Protein AF-A0A2P2L189-F1 (afdb_monomer_lite)

Radius of gyration: 39.75 Å; chains: 1; bounding box: 89×50×100 Å

Sequence (149 aa):
MVALALGIPASAATTTTSTALRTSPISPTNHRLRISCVGWDPEGMFGPPQTGHIARLEFRRRLERDAEAREAFEQKVREEKERCRALRQSRIIPDTPAELIEYFLDTEAQEIEFEISRLRPRLNDELFAQLRFELGQLRFSVSKTEVHS

Structure (mmCIF, N/CA/C/O backbone):
data_AF-A0A2P2L189-F1
#
_entry.id   AF-A0A2P2L189-F1
#
loop_
_atom_site.group_PDB
_atom_site.id
_atom_site.type_symbol
_atom_site.label_atom_id
_atom_site.label_alt_id
_atom_site.label_comp_id
_atom_site.label_asym_id
_atom_site.label_entity_id
_atom_site.label_seq_id
_atom_site.pdbx_PDB_ins_code
_atom_site.Cartn_x
_atom_site.Cartn_y
_atom_site.Cartn_z
_atom_site.occupancy
_atom_site.B_iso_or_equiv
_atom_site.auth_seq_id
_atom_site.auth_comp_id
_atom_site.auth_asym_id
_atom_site.auth_atom_id
_atom_site.pdbx_PDB_model_num
ATOM 1 N N . MET A 1 1 ? 29.548 -39.862 10.145 1.00 41.47 1 MET A N 1
ATOM 2 C CA . MET A 1 1 ? 30.387 -38.733 10.597 1.00 41.47 1 MET A CA 1
ATOM 3 C C . MET A 1 1 ? 31.764 -38.928 9.987 1.00 41.47 1 MET A C 1
ATOM 5 O O . MET A 1 1 ? 32.450 -39.855 10.390 1.00 41.47 1 MET A O 1
ATOM 9 N N . VAL A 1 2 ? 32.114 -38.169 8.949 1.00 42.38 2 VAL A N 1
ATOM 10 C CA . VAL A 1 2 ? 33.408 -38.314 8.261 1.00 42.38 2 VAL A CA 1
ATOM 11 C C . VAL A 1 2 ? 34.264 -37.108 8.627 1.00 42.38 2 VAL A C 1
ATOM 13 O O . VAL A 1 2 ? 33.925 -35.979 8.286 1.00 42.38 2 VAL A O 1
ATOM 16 N N . ALA A 1 3 ? 35.323 -37.370 9.389 1.00 39.00 3 ALA A N 1
ATOM 17 C CA . ALA A 1 3 ? 36.328 -36.400 9.793 1.00 39.00 3 ALA A CA 1
ATOM 18 C C . ALA A 1 3 ? 37.321 -36.178 8.642 1.00 39.00 3 ALA A C 1
ATOM 20 O O . ALA A 1 3 ? 37.895 -37.134 8.121 1.00 39.00 3 ALA A O 1
ATOM 21 N N . LEU A 1 4 ? 37.513 -34.919 8.248 1.00 42.97 4 LEU A N 1
ATOM 22 C CA . LEU A 1 4 ? 38.494 -34.507 7.249 1.00 42.97 4 LEU A CA 1
ATOM 23 C C . LEU A 1 4 ? 39.803 -34.160 7.974 1.00 42.97 4 LEU A C 1
ATOM 25 O O . LEU A 1 4 ? 39.908 -33.110 8.605 1.00 42.97 4 LEU A O 1
ATOM 29 N N . ALA A 1 5 ? 40.783 -35.062 7.926 1.00 49.62 5 ALA A N 1
ATOM 30 C CA . ALA A 1 5 ? 42.118 -34.820 8.464 1.00 49.62 5 ALA A CA 1
ATOM 31 C C . ALA A 1 5 ? 42.987 -34.103 7.416 1.00 49.62 5 ALA A C 1
ATOM 33 O O . ALA A 1 5 ? 43.213 -34.621 6.323 1.00 49.62 5 ALA A O 1
ATOM 34 N N . LEU A 1 6 ? 43.470 -32.907 7.767 1.00 49.75 6 LEU A N 1
ATOM 35 C CA . LEU A 1 6 ? 44.521 -32.188 7.050 1.00 49.75 6 LEU A CA 1
ATOM 36 C C . LEU A 1 6 ? 45.846 -32.955 7.160 1.00 49.75 6 LEU A C 1
ATOM 38 O O . LEU A 1 6 ? 46.337 -33.189 8.262 1.00 49.75 6 LEU A O 1
ATOM 42 N N . GLY A 1 7 ? 46.444 -33.290 6.018 1.00 41.59 7 GLY A N 1
ATOM 43 C CA . GLY A 1 7 ? 47.791 -33.846 5.928 1.00 41.59 7 GLY A CA 1
ATOM 44 C C . GLY A 1 7 ? 48.608 -33.085 4.890 1.00 41.59 7 GLY A C 1
ATOM 45 O O . GLY A 1 7 ? 48.369 -33.213 3.694 1.00 41.59 7 GLY A O 1
ATOM 46 N N . ILE A 1 8 ? 49.559 -32.283 5.364 1.00 51.25 8 ILE A N 1
ATOM 47 C CA . ILE A 1 8 ? 50.637 -31.675 4.574 1.00 51.25 8 ILE A CA 1
ATOM 48 C C . ILE A 1 8 ? 51.694 -32.759 4.313 1.00 51.25 8 ILE A C 1
ATO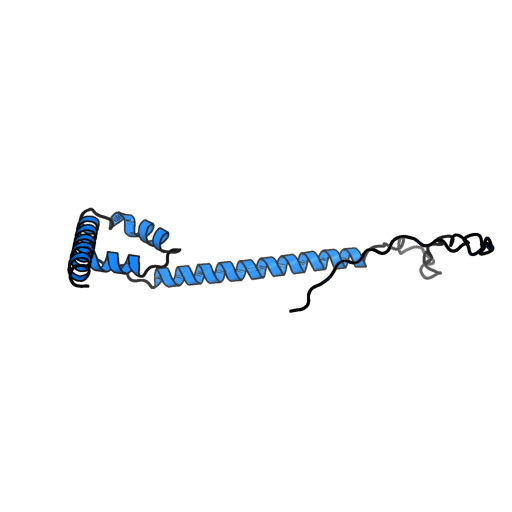M 50 O O . ILE A 1 8 ? 52.121 -33.391 5.281 1.00 51.25 8 ILE A O 1
ATOM 54 N N . PRO A 1 9 ? 52.209 -32.923 3.082 1.00 46.81 9 PRO A N 1
ATOM 55 C CA . PRO A 1 9 ? 53.520 -33.524 2.893 1.00 46.81 9 PRO A CA 1
ATOM 56 C C . PRO A 1 9 ? 54.543 -32.516 2.358 1.00 46.81 9 PRO A C 1
ATOM 58 O O . PRO A 1 9 ? 54.339 -31.832 1.355 1.00 46.81 9 PRO A O 1
ATOM 61 N N . ALA A 1 10 ? 55.656 -32.460 3.086 1.00 41.97 10 ALA A N 1
ATOM 62 C CA . ALA A 1 10 ? 56.881 -31.746 2.778 1.00 41.97 10 ALA A CA 1
ATOM 63 C C . ALA A 1 10 ? 57.644 -32.369 1.592 1.00 41.97 10 ALA A C 1
ATOM 65 O O . ALA A 1 10 ? 57.525 -33.558 1.298 1.00 41.97 10 ALA A O 1
ATOM 66 N N . SER A 1 11 ? 58.443 -31.524 0.940 1.00 42.53 11 SER A N 1
ATOM 67 C CA . SER A 1 11 ? 59.242 -31.771 -0.262 1.00 42.53 11 SER A CA 1
ATOM 68 C C . SER A 1 11 ? 60.162 -32.995 -0.217 1.00 42.53 11 SER A C 1
ATOM 70 O O . SER A 1 11 ? 60.950 -33.156 0.712 1.00 42.53 11 SER A O 1
ATOM 72 N N . ALA A 1 12 ? 60.200 -33.736 -1.327 1.00 44.09 12 ALA A N 1
ATOM 73 C CA . ALA A 1 12 ? 61.359 -34.519 -1.744 1.00 44.09 12 ALA A CA 1
ATOM 74 C C . ALA A 1 12 ? 61.749 -34.095 -3.168 1.00 44.09 12 ALA A C 1
ATOM 76 O O . ALA A 1 12 ? 60.968 -34.213 -4.111 1.00 44.09 12 ALA A O 1
ATOM 77 N N . ALA A 1 13 ? 62.953 -33.540 -3.303 1.00 45.84 13 ALA A N 1
ATOM 78 C CA . ALA A 1 13 ? 63.540 -33.145 -4.572 1.00 45.84 13 ALA A CA 1
ATOM 79 C C . ALA A 1 13 ? 63.928 -34.389 -5.383 1.00 45.84 13 ALA A C 1
ATOM 81 O O . ALA A 1 13 ? 64.630 -35.268 -4.889 1.00 45.84 13 ALA A O 1
ATOM 82 N N . THR A 1 14 ? 63.506 -34.459 -6.644 1.00 46.81 14 THR A N 1
ATOM 83 C CA . THR A 1 14 ? 64.073 -35.388 -7.628 1.00 46.81 14 THR A CA 1
ATOM 84 C C . THR A 1 14 ? 64.419 -34.598 -8.878 1.00 46.81 14 THR A C 1
ATOM 86 O O . THR A 1 14 ? 63.554 -34.155 -9.629 1.00 46.81 14 THR A O 1
ATOM 89 N N . THR A 1 15 ? 65.717 -34.390 -9.063 1.00 51.50 15 THR A N 1
ATOM 90 C CA . THR A 1 15 ? 66.320 -33.784 -10.244 1.00 51.50 15 THR A CA 1
ATOM 91 C C . THR A 1 15 ? 66.060 -34.680 -11.451 1.00 51.50 15 THR A C 1
ATOM 93 O O . THR A 1 15 ? 66.594 -35.782 -11.535 1.00 51.50 15 THR A O 1
ATOM 96 N N . THR A 1 16 ? 65.260 -34.207 -12.402 1.00 49.66 16 THR A N 1
ATOM 97 C CA . THR A 1 16 ? 65.191 -34.772 -13.754 1.00 49.66 16 THR A CA 1
ATOM 98 C C . THR A 1 16 ? 65.547 -33.673 -14.742 1.00 49.66 16 THR A C 1
ATOM 100 O O . THR A 1 16 ? 64.862 -32.663 -14.873 1.00 49.66 16 THR A O 1
ATOM 103 N N . THR A 1 17 ? 66.684 -33.844 -15.407 1.00 54.00 17 THR A N 1
ATOM 104 C CA . THR A 1 17 ? 67.151 -32.978 -16.488 1.00 54.00 17 THR A CA 1
ATOM 105 C C . THR A 1 17 ? 66.286 -33.208 -17.723 1.00 54.00 17 THR A C 1
ATOM 107 O O . THR A 1 17 ? 66.539 -34.129 -18.495 1.00 54.00 17 THR A O 1
ATOM 110 N N . SER A 1 18 ? 65.258 -32.381 -17.912 1.00 51.06 18 SER A N 1
ATOM 111 C CA . SER A 1 18 ? 64.515 -32.292 -19.170 1.00 51.06 18 SER A CA 1
ATOM 112 C C . SER A 1 18 ? 65.142 -31.219 -20.060 1.00 51.06 18 SER A C 1
ATOM 114 O O . SER A 1 18 ? 65.096 -30.026 -19.758 1.00 51.06 18 SER A O 1
ATOM 116 N N . THR A 1 19 ? 65.745 -31.655 -21.159 1.00 51.81 19 THR A N 1
ATOM 117 C CA . THR A 1 19 ? 66.263 -30.820 -22.242 1.00 51.81 19 THR A CA 1
ATOM 118 C C . THR A 1 19 ? 65.140 -29.968 -22.844 1.00 51.81 19 THR A C 1
ATOM 120 O O . THR A 1 19 ? 64.192 -30.475 -23.439 1.00 51.81 19 THR A O 1
ATOM 123 N N . ALA A 1 20 ? 65.231 -28.648 -22.677 1.00 50.94 20 ALA A N 1
ATOM 124 C CA . ALA A 1 20 ? 64.273 -27.700 -23.232 1.00 50.94 20 ALA A CA 1
ATOM 125 C C . ALA A 1 20 ? 64.498 -27.531 -24.745 1.00 50.94 20 ALA A C 1
ATOM 127 O O . ALA A 1 20 ? 65.431 -26.850 -25.173 1.00 50.94 20 ALA A O 1
ATOM 128 N N . LEU A 1 21 ? 63.621 -28.113 -25.565 1.00 57.50 21 LEU A N 1
ATOM 129 C CA . LEU A 1 21 ? 63.485 -27.709 -26.962 1.00 57.50 21 LEU A CA 1
ATOM 130 C C . LEU A 1 21 ? 62.783 -26.348 -26.994 1.00 57.50 21 LEU A C 1
ATOM 132 O O . LEU A 1 21 ? 61.599 -26.228 -26.683 1.00 57.50 21 LEU A O 1
ATOM 136 N N . ARG A 1 22 ? 63.534 -25.300 -27.344 1.00 52.94 22 ARG A N 1
ATOM 137 C CA . ARG A 1 22 ? 62.997 -23.959 -27.597 1.00 52.94 22 ARG A CA 1
ATOM 138 C C . ARG A 1 22 ? 62.172 -23.994 -28.884 1.00 52.94 22 ARG A C 1
ATOM 140 O O . ARG A 1 22 ? 62.709 -23.781 -29.965 1.00 52.94 22 ARG A O 1
ATOM 147 N N . THR A 1 23 ? 60.871 -24.224 -28.776 1.00 57.75 23 THR A N 1
ATOM 148 C CA . THR A 1 23 ? 59.937 -23.798 -29.820 1.00 57.75 23 THR A CA 1
ATOM 149 C C . THR A 1 23 ? 59.618 -22.333 -29.561 1.00 57.75 23 THR A C 1
ATOM 151 O O . THR A 1 23 ? 59.014 -21.994 -28.542 1.00 57.75 23 THR A O 1
ATOM 154 N N . SER A 1 24 ? 60.071 -21.444 -30.443 1.00 60.53 24 SER A N 1
ATOM 155 C CA . SER A 1 24 ? 59.609 -20.058 -30.448 1.00 60.53 24 SER A CA 1
ATOM 156 C C . SER A 1 24 ? 58.078 -20.051 -30.555 1.00 60.53 24 SER A C 1
ATOM 158 O O . SER A 1 24 ? 57.534 -20.752 -31.412 1.00 60.53 24 SER A O 1
ATOM 160 N N . PRO A 1 25 ? 57.351 -19.294 -29.713 1.00 53.91 25 PRO A N 1
ATOM 161 C CA . PRO A 1 25 ? 55.929 -19.114 -29.925 1.00 53.91 25 PRO A CA 1
ATOM 162 C C . PRO A 1 25 ? 55.782 -18.332 -31.227 1.00 53.91 25 PRO A C 1
ATOM 164 O O . PRO A 1 25 ? 56.148 -17.158 -31.310 1.00 53.91 25 PRO A O 1
ATOM 167 N N . ILE A 1 26 ? 55.282 -18.997 -32.266 1.00 58.28 26 ILE A N 1
ATOM 168 C CA . ILE A 1 26 ? 54.728 -18.306 -33.423 1.00 58.28 26 ILE A CA 1
ATOM 169 C C . ILE A 1 26 ? 53.555 -17.518 -32.854 1.00 58.28 26 ILE A C 1
ATOM 171 O O . ILE A 1 26 ? 52.508 -18.084 -32.549 1.00 58.28 26 ILE A O 1
ATOM 175 N N . SER A 1 27 ? 53.775 -16.226 -32.614 1.00 58.88 27 SER A N 1
ATOM 176 C CA . SER A 1 27 ? 52.697 -15.300 -32.303 1.00 58.88 27 SER A CA 1
ATOM 177 C C . SER A 1 27 ? 51.697 -15.431 -33.446 1.00 58.88 27 SER A C 1
ATOM 179 O O . SER A 1 27 ? 52.087 -15.157 -34.587 1.00 58.88 27 SER A O 1
ATOM 181 N N . PRO A 1 28 ? 50.457 -15.903 -33.209 1.00 56.75 28 PRO A N 1
ATOM 182 C CA . PRO A 1 28 ? 49.454 -15.848 -34.246 1.00 56.75 28 PRO A CA 1
ATOM 183 C C . PRO A 1 28 ? 49.270 -14.363 -34.520 1.00 56.75 28 PRO A C 1
ATOM 185 O O . PRO A 1 28 ? 48.735 -13.621 -33.690 1.00 56.75 28 PRO A O 1
ATOM 188 N N . THR A 1 29 ? 49.786 -13.907 -35.660 1.00 59.59 29 THR A N 1
ATOM 189 C CA . THR A 1 29 ? 49.454 -12.595 -36.178 1.00 59.59 29 THR A CA 1
ATOM 190 C C . THR A 1 29 ? 47.940 -12.566 -36.202 1.00 59.59 29 THR A C 1
ATOM 192 O O . THR A 1 29 ? 47.286 -13.366 -36.870 1.00 59.59 29 THR A O 1
ATOM 195 N N . ASN A 1 30 ? 47.380 -11.712 -35.350 1.00 58.88 30 ASN A N 1
ATOM 196 C CA . ASN A 1 30 ? 45.952 -11.546 -35.172 1.00 58.88 30 ASN A CA 1
ATOM 197 C C . ASN A 1 30 ? 45.441 -10.817 -36.419 1.00 58.88 30 ASN A C 1
ATOM 199 O O . ASN A 1 30 ? 45.106 -9.633 -36.393 1.00 58.88 30 ASN A O 1
ATOM 203 N N . HIS A 1 31 ? 45.485 -11.509 -37.557 1.00 59.41 31 HIS A N 1
ATOM 204 C CA . HIS A 1 31 ? 44.808 -11.118 -38.768 1.00 59.41 31 HIS A CA 1
ATOM 205 C C . HIS A 1 31 ? 43.333 -11.239 -38.433 1.00 59.41 31 HIS A C 1
ATOM 207 O O . HIS A 1 31 ? 42.722 -12.297 -38.567 1.00 59.41 31 HIS A O 1
ATOM 213 N N . ARG A 1 32 ? 42.767 -10.135 -37.937 1.00 59.16 32 ARG A N 1
ATOM 214 C CA . ARG A 1 32 ? 41.328 -9.926 -37.946 1.00 59.16 32 ARG A CA 1
ATOM 215 C C . ARG A 1 32 ? 40.902 -10.167 -39.387 1.00 59.16 32 ARG A C 1
ATOM 217 O O . ARG A 1 32 ? 41.180 -9.328 -40.242 1.00 59.16 32 ARG A O 1
ATOM 224 N N . LEU A 1 33 ? 40.300 -11.324 -39.655 1.00 58.47 33 LEU A N 1
ATOM 225 C CA . LEU A 1 33 ? 39.656 -11.630 -40.924 1.00 58.47 33 LEU A CA 1
ATOM 226 C C . LEU A 1 33 ? 38.521 -10.620 -41.077 1.00 58.47 33 LEU A C 1
ATOM 228 O O . LEU A 1 33 ? 37.401 -10.814 -40.609 1.00 58.47 33 LEU A O 1
ATOM 232 N N . ARG A 1 34 ? 38.857 -9.459 -41.631 1.00 59.84 34 ARG A N 1
ATOM 233 C CA . ARG A 1 34 ? 37.905 -8.413 -41.944 1.00 59.84 34 ARG A CA 1
ATOM 234 C C . ARG A 1 34 ? 37.278 -8.883 -43.241 1.00 59.84 34 ARG A C 1
ATOM 236 O O . ARG A 1 34 ? 37.929 -8.826 -44.276 1.00 59.84 34 ARG A O 1
ATOM 243 N N . ILE A 1 35 ? 36.074 -9.440 -43.145 1.00 67.06 35 ILE A N 1
ATOM 244 C CA . ILE A 1 35 ? 35.270 -9.809 -44.309 1.00 67.06 35 ILE A CA 1
ATOM 245 C C . ILE A 1 35 ? 35.176 -8.545 -45.170 1.00 67.06 35 ILE A C 1
ATOM 247 O O . ILE A 1 35 ? 34.492 -7.590 -44.802 1.00 67.06 35 ILE A O 1
ATOM 251 N N . SER A 1 36 ? 35.954 -8.486 -46.249 1.00 61.22 36 SER A N 1
ATOM 252 C CA . SER A 1 36 ? 35.828 -7.452 -47.262 1.00 61.22 36 SER A CA 1
ATOM 253 C C . SER A 1 36 ? 34.632 -7.839 -48.116 1.00 61.22 36 SER A C 1
ATOM 255 O O . SER A 1 36 ? 34.511 -8.983 -48.548 1.00 61.22 36 SER A O 1
ATOM 257 N N . CYS A 1 37 ? 33.704 -6.909 -48.313 1.00 61.16 37 CYS A N 1
ATOM 258 C CA . CYS A 1 37 ? 32.598 -7.097 -49.237 1.00 61.16 37 CYS A CA 1
ATOM 259 C C . CYS A 1 37 ? 33.189 -7.285 -50.639 1.00 61.16 37 CYS A C 1
ATOM 261 O O . CYS A 1 37 ? 33.588 -6.321 -51.288 1.00 61.16 37 CYS A O 1
ATOM 263 N N . VAL A 1 38 ? 33.316 -8.535 -51.081 1.00 61.94 38 VAL A N 1
ATOM 264 C CA . VAL A 1 38 ? 33.789 -8.858 -52.424 1.00 61.94 38 VAL A CA 1
ATOM 265 C C . VAL A 1 38 ? 32.632 -8.584 -53.394 1.00 61.94 38 VAL A C 1
ATOM 267 O O . VAL A 1 38 ? 31.755 -9.420 -53.575 1.00 61.94 38 VAL A O 1
ATOM 270 N N . GLY A 1 39 ? 32.608 -7.378 -53.970 1.00 61.53 39 GLY A N 1
ATOM 271 C CA . GLY A 1 39 ? 32.041 -7.120 -55.301 1.00 61.53 39 GLY A CA 1
ATOM 272 C C . GLY A 1 39 ? 30.518 -7.045 -55.484 1.00 61.53 39 GLY A C 1
ATOM 273 O O . GLY A 1 39 ? 30.071 -7.306 -56.593 1.00 61.53 39 GLY A O 1
ATOM 274 N N . TRP A 1 40 ? 29.716 -6.695 -54.472 1.00 68.69 40 TRP A N 1
ATOM 275 C CA . TRP A 1 40 ? 28.245 -6.590 -54.630 1.00 68.69 40 TRP A CA 1
ATOM 276 C C . TRP A 1 40 ? 27.685 -5.166 -54.800 1.00 68.69 40 TRP A C 1
ATOM 278 O O . TRP A 1 40 ? 26.484 -5.013 -55.003 1.00 68.69 40 TRP A O 1
ATOM 288 N N . ASP A 1 41 ? 28.532 -4.136 -54.755 1.00 74.62 41 ASP A N 1
ATOM 289 C CA . ASP A 1 41 ? 28.134 -2.742 -54.986 1.00 74.62 41 ASP A CA 1
ATOM 290 C C . ASP A 1 41 ? 29.188 -2.019 -55.846 1.00 74.62 41 ASP A C 1
ATOM 292 O O . ASP A 1 41 ? 30.139 -1.449 -55.305 1.00 74.62 41 ASP A O 1
ATOM 296 N N . PRO A 1 42 ? 29.089 -2.111 -57.186 1.00 71.69 42 PRO A N 1
ATOM 297 C CA . PRO A 1 42 ? 30.048 -1.485 -58.097 1.00 71.69 42 PRO A CA 1
ATOM 298 C C . PRO A 1 42 ? 29.906 0.045 -58.170 1.00 71.69 42 PRO A C 1
ATOM 300 O O . PRO A 1 42 ? 30.872 0.718 -58.513 1.00 71.69 42 PRO A O 1
ATOM 303 N N . GLU A 1 43 ? 28.735 0.585 -57.820 1.00 77.94 43 GLU A N 1
ATOM 304 C CA . GLU A 1 43 ? 28.416 2.020 -57.880 1.00 77.94 43 GLU A CA 1
ATOM 305 C C . GLU A 1 43 ? 28.615 2.727 -56.522 1.00 77.94 43 GLU A C 1
ATOM 307 O O . GLU A 1 43 ? 28.514 3.949 -56.429 1.00 77.94 43 GLU A O 1
ATOM 312 N N . GLY A 1 44 ? 28.907 1.973 -55.454 1.00 71.50 44 GLY A N 1
ATOM 313 C CA . GLY A 1 44 ? 29.164 2.507 -54.112 1.00 71.50 44 GLY A CA 1
ATOM 314 C C . GLY A 1 44 ? 27.951 3.188 -53.473 1.00 71.50 44 GLY A C 1
ATOM 315 O O . GLY A 1 44 ? 28.108 4.088 -52.645 1.00 71.50 44 GLY A O 1
ATOM 316 N N . MET A 1 45 ? 26.742 2.787 -53.869 1.00 75.44 45 MET A N 1
ATOM 317 C CA . MET A 1 45 ? 25.485 3.384 -53.411 1.00 75.44 45 MET A CA 1
ATOM 318 C C . MET A 1 45 ? 25.183 3.060 -51.945 1.00 75.44 45 MET A C 1
ATOM 320 O O . MET A 1 45 ? 24.523 3.835 -51.246 1.00 75.44 45 MET A O 1
ATOM 324 N N . PHE A 1 46 ? 25.667 1.919 -51.462 1.00 68.38 46 PHE A N 1
ATOM 325 C CA . PHE A 1 46 ? 25.531 1.487 -50.086 1.00 68.38 46 PHE A CA 1
ATOM 326 C C . PHE A 1 46 ? 26.822 1.839 -49.346 1.00 68.38 46 PHE A C 1
ATOM 328 O O . PHE A 1 46 ? 27.892 1.294 -49.602 1.00 68.38 46 PHE A O 1
ATOM 335 N N . GLY A 1 47 ? 26.723 2.798 -48.422 1.00 77.62 47 GLY A N 1
ATOM 336 C CA . GLY A 1 47 ? 27.844 3.227 -47.588 1.00 77.62 47 GLY A CA 1
ATOM 337 C C . GLY A 1 47 ? 28.522 2.075 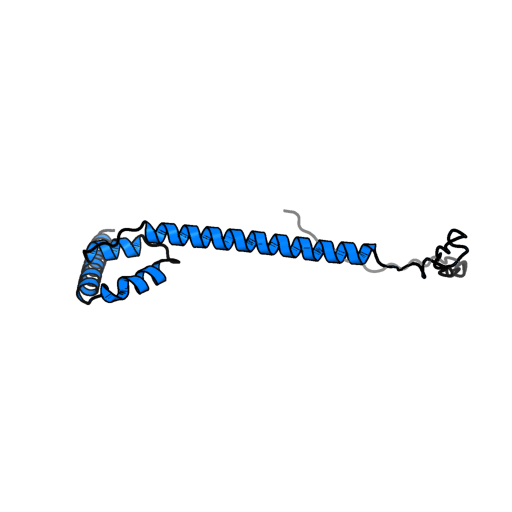-46.822 1.00 77.62 47 GLY A C 1
ATOM 338 O O . GLY A 1 47 ? 28.048 0.937 -46.823 1.00 77.62 47 GLY A O 1
ATOM 339 N N . PRO A 1 48 ? 29.636 2.351 -46.120 1.00 77.94 48 PRO A N 1
ATOM 340 C CA . PRO A 1 48 ? 30.437 1.313 -45.480 1.00 77.94 48 PRO A CA 1
ATOM 341 C C . PRO A 1 48 ? 29.596 0.455 -44.520 1.00 77.94 48 PRO A C 1
ATOM 343 O O . PRO A 1 48 ? 28.732 0.995 -43.818 1.00 77.94 48 PRO A O 1
ATOM 346 N N . PRO A 1 49 ? 29.858 -0.865 -44.439 1.00 74.44 49 PRO A N 1
ATOM 347 C CA . PRO A 1 49 ? 29.072 -1.768 -43.612 1.00 74.44 49 PRO A CA 1
ATOM 348 C C . PRO A 1 49 ? 29.102 -1.307 -42.153 1.00 74.44 49 PRO A C 1
ATOM 350 O O . PRO A 1 49 ? 30.159 -1.254 -41.516 1.00 74.44 49 PRO A O 1
ATOM 353 N N . GLN A 1 50 ? 27.927 -0.966 -41.625 1.00 78.88 50 GLN A N 1
ATOM 354 C CA . GLN A 1 50 ? 27.767 -0.630 -40.217 1.00 78.88 50 GLN A CA 1
ATOM 355 C C . GLN A 1 50 ? 27.892 -1.911 -39.382 1.00 78.88 50 GLN A C 1
ATOM 357 O O . GLN A 1 50 ? 27.332 -2.959 -39.699 1.00 78.88 50 GLN A O 1
ATOM 362 N N . THR A 1 51 ? 28.683 -1.851 -38.314 1.00 80.12 51 THR A N 1
ATOM 363 C CA . THR A 1 51 ? 28.899 -2.981 -37.406 1.00 80.12 51 THR A CA 1
ATOM 364 C C . THR A 1 51 ? 28.060 -2.811 -36.138 1.00 80.12 51 THR A C 1
ATOM 366 O O . THR A 1 51 ? 27.540 -1.736 -35.849 1.00 80.12 51 THR A O 1
ATOM 369 N N . GLY A 1 52 ? 27.878 -3.886 -35.367 1.00 86.75 52 GLY A N 1
ATOM 370 C CA . GLY A 1 52 ? 27.186 -3.808 -34.073 1.00 86.75 52 GLY A CA 1
ATOM 371 C C . GLY A 1 52 ? 25.653 -3.825 -34.131 1.00 86.75 52 GLY A C 1
ATOM 372 O O . GLY A 1 52 ? 25.011 -3.607 -33.105 1.00 86.75 52 GLY A O 1
ATOM 373 N N . HIS A 1 53 ? 25.045 -4.142 -35.281 1.00 87.12 53 HIS A N 1
ATOM 374 C CA . HIS A 1 53 ? 23.587 -4.292 -35.399 1.00 87.12 53 HIS A CA 1
ATOM 375 C C . HIS A 1 53 ? 23.008 -5.308 -34.404 1.00 87.12 53 HIS A C 1
ATOM 377 O O . HIS A 1 53 ? 21.987 -5.030 -33.778 1.00 87.12 53 HIS A O 1
ATO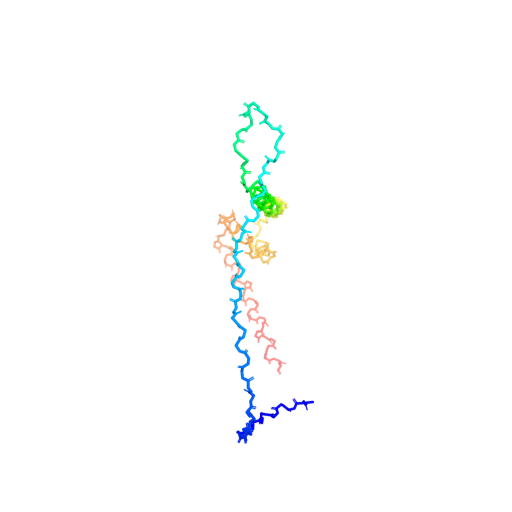M 383 N N . ILE A 1 54 ? 23.693 -6.441 -34.198 1.00 90.81 54 ILE A N 1
ATOM 384 C CA . ILE A 1 54 ? 23.283 -7.473 -33.232 1.00 90.81 54 ILE A CA 1
ATOM 385 C C . ILE A 1 54 ? 23.282 -6.902 -31.810 1.00 90.81 54 ILE A C 1
ATOM 387 O O . ILE A 1 54 ? 22.260 -6.952 -31.136 1.00 90.81 54 ILE A O 1
ATOM 391 N N . ALA A 1 55 ? 24.380 -6.267 -31.387 1.00 91.00 55 ALA A N 1
ATOM 392 C CA . ALA A 1 55 ? 24.491 -5.677 -30.053 1.00 91.00 55 ALA A CA 1
ATOM 393 C C . ALA A 1 55 ? 23.415 -4.606 -29.795 1.00 91.00 55 ALA A C 1
ATOM 395 O O . ALA A 1 55 ? 22.835 -4.553 -28.712 1.00 91.00 55 ALA A O 1
ATOM 396 N N . ARG A 1 56 ? 23.094 -3.781 -30.803 1.00 91.62 56 ARG A N 1
ATOM 397 C CA . ARG A 1 56 ? 22.043 -2.757 -30.700 1.00 91.62 56 ARG A CA 1
ATOM 398 C C . ARG A 1 56 ? 20.649 -3.367 -30.551 1.00 91.62 56 ARG A C 1
ATOM 400 O O . ARG A 1 56 ? 19.856 -2.870 -29.753 1.00 91.62 56 ARG A O 1
ATOM 407 N N . LEU A 1 57 ? 20.349 -4.423 -31.309 1.00 93.81 57 LEU A N 1
ATOM 408 C CA . LEU A 1 57 ? 19.076 -5.142 -31.211 1.00 93.81 57 LEU A CA 1
ATOM 409 C C . LEU A 1 57 ? 18.947 -5.879 -29.877 1.00 93.81 57 LEU A C 1
ATOM 411 O O . LEU A 1 57 ? 17.891 -5.826 -29.254 1.00 93.81 57 LEU A O 1
ATOM 415 N N . GLU A 1 58 ? 20.016 -6.520 -29.407 1.00 93.62 58 GLU A N 1
ATOM 416 C CA . GLU A 1 58 ? 20.027 -7.189 -28.106 1.00 93.62 58 GLU A CA 1
ATOM 417 C C . GLU A 1 58 ? 19.848 -6.206 -26.951 1.00 93.62 58 GLU A C 1
ATOM 419 O O . GLU A 1 58 ? 19.075 -6.482 -26.035 1.00 93.62 58 GLU A O 1
ATOM 424 N N . PHE A 1 59 ? 20.518 -5.052 -27.004 1.00 91.44 59 PHE A N 1
ATOM 425 C CA . PHE A 1 59 ? 20.359 -3.994 -26.012 1.00 91.44 59 PHE A CA 1
ATOM 426 C C . PHE A 1 59 ? 18.922 -3.466 -25.980 1.00 91.44 59 PHE A C 1
ATOM 428 O O . PHE A 1 59 ? 18.322 -3.394 -24.910 1.00 91.44 59 PHE A O 1
ATOM 435 N N . ARG A 1 60 ? 18.337 -3.182 -27.153 1.00 93.19 60 ARG A N 1
ATOM 436 C CA . ARG A 1 60 ? 16.932 -2.771 -27.259 1.00 93.19 60 ARG A CA 1
ATOM 437 C C . ARG A 1 60 ? 15.995 -3.821 -26.660 1.00 93.19 60 ARG A C 1
ATOM 439 O O . ARG A 1 60 ? 15.183 -3.483 -25.812 1.00 93.19 60 ARG A O 1
ATOM 446 N N . ARG A 1 61 ? 16.176 -5.096 -27.017 1.00 93.50 61 ARG A N 1
ATOM 447 C CA . ARG A 1 61 ? 15.350 -6.198 -26.505 1.00 93.50 61 ARG A CA 1
ATOM 448 C C . ARG A 1 61 ? 15.476 -6.372 -24.989 1.00 93.50 61 ARG A C 1
ATOM 450 O O . ARG A 1 61 ? 14.526 -6.787 -24.338 1.00 93.50 61 ARG A O 1
ATOM 457 N N . ARG A 1 62 ? 16.649 -6.109 -24.403 1.00 91.12 62 ARG A N 1
ATOM 458 C CA . ARG A 1 62 ? 16.814 -6.112 -22.938 1.00 91.12 62 ARG A CA 1
ATOM 459 C C . ARG A 1 62 ? 16.011 -4.986 -22.293 1.00 91.12 62 ARG A C 1
ATOM 461 O O . ARG A 1 62 ? 15.267 -5.269 -21.369 1.00 91.12 62 ARG A O 1
ATOM 468 N N . LEU A 1 63 ? 16.089 -3.769 -22.834 1.00 91.19 63 LEU A N 1
ATOM 469 C CA . LEU A 1 63 ? 15.296 -2.641 -22.336 1.00 91.19 63 LEU A CA 1
ATOM 470 C C . LEU A 1 63 ? 13.787 -2.877 -22.463 1.00 91.19 63 LEU A C 1
ATOM 472 O O . LEU A 1 63 ? 13.053 -2.545 -21.541 1.00 91.19 63 LEU A O 1
ATOM 476 N N . GLU A 1 64 ? 13.335 -3.463 -23.573 1.00 90.81 64 GLU A N 1
ATOM 477 C CA . GLU A 1 64 ? 11.928 -3.836 -23.778 1.00 90.81 64 GLU A CA 1
ATOM 478 C C . GLU A 1 64 ? 11.471 -4.859 -22.730 1.00 90.81 64 GLU A C 1
ATOM 480 O O . GLU A 1 64 ? 10.475 -4.630 -22.053 1.00 90.81 64 GLU A O 1
ATOM 485 N N . ARG A 1 65 ? 12.244 -5.930 -22.496 1.00 90.56 65 ARG A N 1
ATOM 486 C CA . ARG A 1 65 ? 11.921 -6.907 -21.440 1.00 90.56 65 ARG A CA 1
ATOM 487 C C . ARG A 1 65 ? 11.931 -6.299 -20.038 1.00 90.56 65 ARG A C 1
ATOM 489 O O . ARG A 1 65 ? 11.095 -6.659 -19.216 1.00 90.56 65 ARG A O 1
ATOM 496 N N . ASP A 1 66 ? 12.868 -5.400 -19.751 1.00 88.00 66 ASP A N 1
ATOM 497 C CA . ASP A 1 66 ? 12.918 -4.707 -18.462 1.00 88.00 66 ASP A CA 1
ATOM 498 C C . ASP A 1 66 ? 11.705 -3.780 -18.286 1.00 88.00 66 ASP A C 1
ATOM 500 O O . ASP A 1 66 ? 11.193 -3.647 -17.175 1.00 88.00 66 ASP A O 1
ATOM 504 N N . ALA A 1 67 ? 11.223 -3.157 -19.368 1.00 92.75 67 ALA A N 1
ATOM 505 C CA . ALA A 1 67 ? 10.000 -2.360 -19.364 1.00 92.75 67 ALA A CA 1
ATOM 506 C C . ALA A 1 67 ? 8.762 -3.237 -19.127 1.00 92.75 67 ALA A C 1
ATOM 508 O O . ALA A 1 67 ? 7.995 -2.950 -18.213 1.00 92.75 67 ALA A O 1
ATOM 509 N N . GLU A 1 68 ? 8.624 -4.352 -19.846 1.00 91.44 68 GLU A N 1
ATOM 510 C CA . GLU A 1 68 ? 7.539 -5.324 -19.644 1.00 91.44 68 GLU A CA 1
ATOM 511 C C . GLU A 1 68 ? 7.522 -5.871 -18.207 1.00 91.44 68 GLU A C 1
ATOM 513 O O . GLU A 1 68 ? 6.470 -5.962 -17.575 1.00 91.44 68 GLU A O 1
ATOM 518 N N . ALA A 1 69 ? 8.693 -6.194 -17.647 1.00 90.44 69 ALA A N 1
ATOM 519 C CA . ALA A 1 69 ? 8.806 -6.675 -16.272 1.00 90.44 69 ALA A CA 1
ATOM 520 C C . ALA A 1 69 ? 8.381 -5.611 -15.246 1.00 90.44 69 ALA A C 1
ATOM 522 O O . ALA A 1 69 ? 7.721 -5.934 -14.254 1.00 90.44 69 ALA A O 1
ATOM 523 N N . ARG A 1 70 ? 8.737 -4.342 -15.486 1.00 90.38 70 ARG A N 1
ATOM 524 C CA . ARG A 1 70 ? 8.298 -3.214 -14.652 1.00 90.38 70 ARG A CA 1
ATOM 525 C C . ARG A 1 70 ? 6.793 -3.018 -14.741 1.00 90.38 70 ARG A C 1
ATOM 527 O O . ARG A 1 70 ? 6.144 -2.933 -13.705 1.00 90.38 70 ARG A O 1
ATOM 534 N N . GLU A 1 71 ? 6.236 -3.011 -15.946 1.00 94.06 71 GLU A N 1
ATOM 535 C CA . GLU A 1 71 ? 4.797 -2.856 -16.159 1.00 94.06 71 GLU A CA 1
ATOM 536 C C . GLU A 1 71 ? 4.001 -3.986 -15.498 1.00 94.06 71 GLU A C 1
ATOM 538 O O . GLU A 1 71 ? 3.028 -3.715 -14.798 1.00 94.06 71 GLU A O 1
ATOM 543 N N . ALA A 1 72 ? 4.441 -5.240 -15.629 1.00 93.38 72 ALA A N 1
ATOM 544 C CA . ALA A 1 72 ? 3.795 -6.384 -14.986 1.00 93.38 72 ALA A CA 1
ATOM 545 C C . ALA A 1 72 ? 3.836 -6.295 -13.451 1.00 93.38 72 ALA A C 1
ATOM 547 O O . ALA A 1 72 ? 2.868 -6.641 -12.771 1.00 93.38 72 ALA A O 1
ATOM 548 N N . PHE A 1 73 ? 4.948 -5.820 -12.885 1.00 92.00 73 PHE A N 1
ATOM 549 C CA . PHE A 1 73 ? 5.038 -5.568 -11.449 1.00 92.00 73 PHE A CA 1
ATOM 550 C C . PHE A 1 73 ? 4.093 -4.442 -11.017 1.00 92.00 73 PHE A C 1
ATOM 552 O O . PHE A 1 73 ? 3.352 -4.590 -10.046 1.00 92.00 73 PHE A O 1
ATOM 559 N N . GLU A 1 74 ? 4.076 -3.332 -11.752 1.00 93.50 74 GLU A N 1
ATOM 560 C CA . GLU A 1 74 ? 3.187 -2.210 -11.466 1.00 93.50 74 GLU A CA 1
ATOM 561 C C . GLU A 1 74 ? 1.712 -2.595 -11.557 1.00 93.50 74 GLU A C 1
ATOM 563 O O . GLU A 1 74 ? 0.931 -2.158 -10.716 1.00 93.50 74 GLU A O 1
ATOM 568 N N . GLN A 1 75 ? 1.328 -3.412 -12.539 1.00 94.06 75 GLN A N 1
ATOM 569 C CA . GLN A 1 75 ? -0.032 -3.932 -12.668 1.00 94.06 75 GLN A CA 1
ATOM 570 C C . GLN A 1 75 ? -0.434 -4.725 -11.426 1.00 94.06 75 GLN A C 1
ATOM 572 O O . GLN A 1 75 ? -1.440 -4.390 -10.811 1.00 94.06 75 GLN A O 1
ATOM 577 N N . LYS A 1 76 ? 0.403 -5.660 -10.962 1.00 91.50 76 LYS A N 1
ATOM 578 C CA . LYS A 1 76 ? 0.143 -6.404 -9.717 1.00 91.50 76 LYS A CA 1
ATOM 579 C C . LYS A 1 76 ? -0.001 -5.488 -8.507 1.00 91.50 76 LYS A C 1
ATOM 581 O O . LYS A 1 76 ? -0.900 -5.660 -7.694 1.00 91.50 76 LYS A O 1
ATOM 586 N N . VAL A 1 77 ? 0.859 -4.476 -8.389 1.00 93.00 77 VAL A N 1
ATOM 587 C CA . VAL A 1 77 ? 0.762 -3.493 -7.299 1.00 93.00 77 VAL A CA 1
ATOM 588 C C . VAL A 1 77 ? -0.537 -2.685 -7.388 1.00 93.00 77 VAL A C 1
ATOM 590 O O . VAL A 1 77 ? -1.109 -2.342 -6.354 1.00 93.00 77 VAL A O 1
ATOM 593 N N . ARG A 1 78 ? -1.007 -2.348 -8.594 1.00 92.44 78 ARG A N 1
ATOM 594 C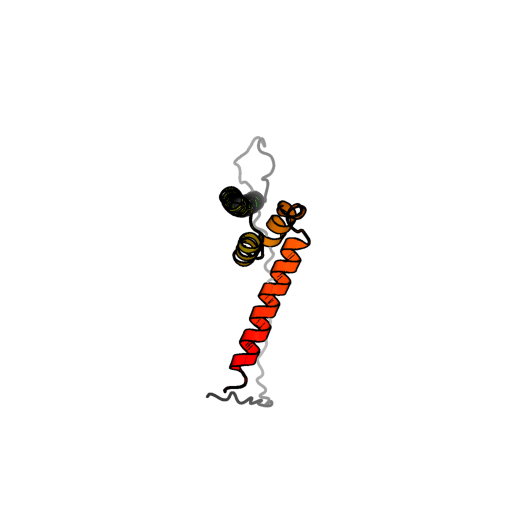 CA . ARG A 1 78 ? -2.288 -1.652 -8.794 1.00 92.44 78 ARG A CA 1
ATOM 595 C C . ARG A 1 78 ? -3.464 -2.555 -8.440 1.00 92.44 78 ARG A C 1
ATOM 597 O O . ARG A 1 78 ? -4.315 -2.111 -7.682 1.00 92.44 78 ARG A O 1
ATOM 604 N N . GLU A 1 79 ? -3.463 -3.799 -8.902 1.00 92.06 79 GLU A N 1
ATOM 605 C CA . GLU A 1 79 ? -4.495 -4.796 -8.597 1.00 92.06 79 GLU A CA 1
ATOM 606 C C . GLU A 1 79 ? -4.616 -5.040 -7.091 1.00 92.06 79 GLU A C 1
ATOM 608 O O . GLU A 1 79 ? -5.716 -4.979 -6.548 1.00 92.06 79 GLU A O 1
ATOM 613 N N . GLU A 1 80 ? -3.498 -5.222 -6.383 1.00 88.06 80 GLU A N 1
ATOM 614 C CA . GLU A 1 80 ? -3.512 -5.376 -4.922 1.00 88.06 80 GLU A CA 1
ATOM 615 C C . GLU A 1 80 ? -4.034 -4.111 -4.231 1.00 88.06 80 GLU A C 1
ATOM 617 O O . GLU A 1 80 ? -4.882 -4.177 -3.342 1.00 88.06 80 GLU A O 1
ATOM 622 N N . LYS A 1 81 ? -3.609 -2.923 -4.682 1.00 86.31 81 LYS A N 1
ATOM 623 C CA . LYS A 1 81 ? -4.141 -1.656 -4.154 1.00 86.31 81 LYS A CA 1
ATOM 624 C C . LYS A 1 81 ? -5.642 -1.518 -4.395 1.00 86.31 81 LYS A C 1
ATOM 626 O O . LYS A 1 81 ? -6.347 -1.004 -3.529 1.00 86.31 81 LYS A O 1
ATOM 631 N N . GLU A 1 82 ? -6.130 -1.923 -5.560 1.00 88.38 82 GLU A N 1
ATOM 632 C CA . GLU A 1 82 ? -7.551 -1.909 -5.904 1.00 88.38 82 GLU A CA 1
ATOM 633 C C . GLU A 1 82 ? -8.334 -2.921 -5.073 1.00 88.38 82 GLU A C 1
ATOM 635 O O . GLU A 1 82 ? -9.390 -2.578 -4.545 1.00 88.38 82 GLU A O 1
ATOM 640 N N . ARG A 1 83 ? -7.776 -4.112 -4.852 1.00 85.31 83 ARG A N 1
ATOM 641 C CA . ARG A 1 83 ? -8.342 -5.127 -3.966 1.00 85.31 83 ARG A CA 1
ATOM 642 C C . ARG A 1 83 ? -8.467 -4.608 -2.535 1.00 85.31 83 ARG A C 1
ATOM 644 O O . ARG A 1 83 ? -9.554 -4.677 -1.965 1.00 85.31 83 ARG A O 1
ATOM 651 N N . CYS A 1 84 ? -7.409 -4.015 -1.980 1.00 81.94 84 CYS A N 1
ATOM 652 C CA . CYS A 1 84 ? -7.463 -3.381 -0.660 1.00 81.94 84 CYS A CA 1
ATOM 653 C C . CYS A 1 84 ? -8.517 -2.263 -0.616 1.00 81.94 84 CYS A C 1
ATOM 655 O O . CYS A 1 84 ? -9.289 -2.157 0.333 1.00 81.94 84 CYS A O 1
ATOM 657 N N . ARG A 1 85 ? -8.610 -1.429 -1.661 1.00 84.94 85 ARG A N 1
ATOM 658 C CA . ARG A 1 85 ? -9.643 -0.379 -1.742 1.00 84.94 85 ARG A CA 1
ATOM 659 C C . ARG A 1 85 ? -11.058 -0.954 -1.771 1.00 84.94 85 ARG A C 1
ATOM 661 O O . ARG A 1 85 ? -11.925 -0.412 -1.091 1.00 84.94 85 ARG A O 1
ATOM 668 N N . ALA A 1 86 ? -11.289 -2.028 -2.521 1.00 83.62 86 ALA A N 1
ATOM 669 C CA . ALA A 1 86 ? -12.587 -2.689 -2.593 1.00 83.62 86 ALA A CA 1
ATOM 670 C C . ALA A 1 86 ? -12.999 -3.258 -1.226 1.00 83.62 86 ALA A C 1
ATOM 672 O O . ALA A 1 86 ? -14.130 -3.044 -0.789 1.00 83.62 86 ALA A O 1
ATOM 673 N N . LEU A 1 87 ? -12.063 -3.886 -0.504 1.00 81.81 87 LEU A N 1
ATOM 674 C CA . LEU A 1 87 ? -12.302 -4.368 0.860 1.00 81.81 87 LEU A CA 1
ATOM 675 C C . LEU A 1 87 ? -12.726 -3.224 1.792 1.00 81.81 87 LEU A C 1
ATOM 677 O O . LEU A 1 87 ? -13.754 -3.334 2.459 1.00 81.81 87 LEU A O 1
ATOM 681 N N . ARG A 1 88 ? -12.029 -2.081 1.755 1.00 80.94 88 ARG A N 1
ATOM 682 C CA . ARG A 1 88 ? -12.378 -0.887 2.558 1.00 80.94 88 ARG A CA 1
ATOM 683 C C . ARG A 1 88 ? -13.765 -0.330 2.260 1.00 80.94 88 ARG A C 1
ATOM 685 O O . ARG A 1 88 ? -14.427 0.183 3.159 1.00 80.94 88 ARG A O 1
ATOM 692 N N . GLN A 1 89 ? -14.184 -0.374 0.997 1.00 81.12 89 GLN A N 1
ATOM 693 C CA . GLN A 1 89 ? -15.510 0.094 0.588 1.00 81.12 89 GLN A CA 1
ATOM 694 C C . GLN A 1 89 ? -16.617 -0.864 1.028 1.00 81.12 89 GLN A C 1
ATOM 696 O O . GLN A 1 89 ? -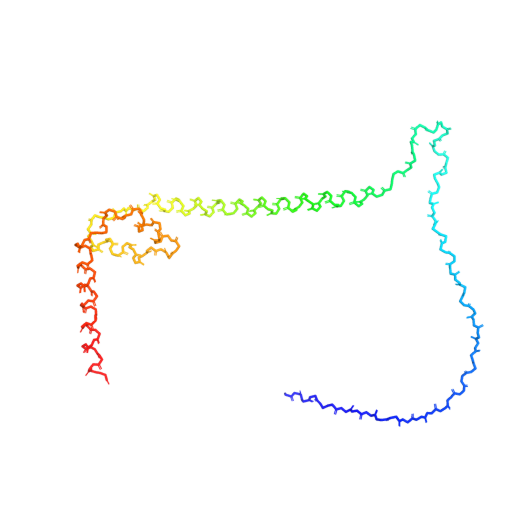17.724 -0.414 1.307 1.00 81.12 89 GLN A O 1
ATOM 701 N N . SER A 1 90 ? -16.319 -2.163 1.107 1.00 81.06 90 SER A N 1
ATOM 702 C CA . SER A 1 90 ? -17.285 -3.176 1.543 1.00 81.06 90 SER A CA 1
ATOM 703 C C . SER A 1 90 ? -17.500 -3.218 3.060 1.00 81.06 90 SER A C 1
ATOM 705 O O . SER A 1 90 ? -18.541 -3.689 3.514 1.00 81.06 90 SER A O 1
ATOM 707 N N . ARG A 1 91 ? -16.535 -2.729 3.852 1.00 82.75 91 ARG A N 1
ATOM 708 C CA . ARG A 1 91 ? -16.627 -2.724 5.316 1.00 82.75 91 ARG A CA 1
ATOM 709 C C . ARG A 1 91 ? -17.675 -1.728 5.810 1.00 82.75 91 ARG A C 1
ATOM 711 O O . ARG A 1 91 ? -17.681 -0.558 5.425 1.00 82.75 91 ARG A O 1
ATOM 718 N N . ILE A 1 92 ? -18.534 -2.209 6.702 1.00 84.94 92 ILE A N 1
ATOM 719 C CA . ILE A 1 92 ? -19.573 -1.425 7.370 1.00 84.94 92 ILE A CA 1
ATOM 720 C C . ILE A 1 92 ? -18.960 -0.816 8.630 1.00 84.94 92 ILE A C 1
ATOM 722 O O . ILE A 1 92 ? -18.351 -1.526 9.425 1.00 84.94 92 ILE A O 1
ATOM 726 N N . ILE A 1 93 ? -19.106 0.498 8.800 1.00 86.69 93 ILE A N 1
ATOM 727 C CA . ILE A 1 93 ? -18.610 1.198 9.988 1.00 86.69 93 ILE A CA 1
ATOM 728 C C . ILE A 1 93 ? -19.614 0.981 11.129 1.00 86.69 93 ILE A C 1
ATOM 730 O O . ILE A 1 93 ? -20.770 1.377 10.964 1.00 86.69 93 ILE A O 1
ATOM 734 N N . PRO A 1 94 ? -19.199 0.411 12.272 1.00 88.50 94 PRO A N 1
ATOM 735 C CA . PRO A 1 94 ? -20.072 0.254 13.428 1.00 88.50 94 PRO A CA 1
ATOM 736 C C . PRO A 1 94 ? -20.309 1.585 14.153 1.00 88.50 94 PRO A C 1
ATOM 738 O O . PRO A 1 94 ? -19.471 2.496 14.124 1.00 88.50 94 PRO A O 1
ATOM 741 N N . ASP A 1 95 ? -21.457 1.692 14.823 1.00 87.06 95 ASP A N 1
ATOM 742 C CA . ASP A 1 95 ? -21.883 2.906 15.530 1.00 87.06 95 ASP A CA 1
ATOM 743 C C . ASP A 1 95 ? -21.630 2.856 17.042 1.00 87.06 95 ASP A C 1
ATOM 745 O O . ASP A 1 95 ? -21.518 3.910 17.670 1.00 87.06 95 ASP A O 1
ATOM 749 N N . THR A 1 96 ? -21.500 1.665 17.635 1.00 91.56 96 THR A N 1
ATOM 750 C CA . THR A 1 96 ? -21.267 1.521 19.079 1.00 91.56 96 THR A CA 1
ATOM 751 C C . THR A 1 96 ? -19.771 1.447 19.420 1.00 91.56 96 THR A C 1
ATOM 753 O O . THR A 1 96 ? -18.979 0.928 18.631 1.00 91.56 96 THR A O 1
ATOM 756 N N . PRO A 1 97 ? -19.340 1.935 20.602 1.00 89.94 97 PRO A N 1
ATOM 757 C CA . PRO A 1 97 ? -17.924 1.930 20.978 1.00 89.94 97 PRO A CA 1
ATOM 758 C C . PRO A 1 97 ? -17.361 0.514 21.168 1.00 89.94 97 PRO A C 1
ATOM 760 O O . PRO A 1 97 ? -16.184 0.300 20.904 1.00 89.94 97 PRO A O 1
ATOM 763 N N . ALA A 1 98 ? -18.183 -0.450 21.597 1.00 89.56 98 ALA A N 1
ATOM 764 C CA . ALA A 1 98 ? -17.767 -1.843 21.763 1.00 89.56 98 ALA A CA 1
ATOM 765 C C . ALA A 1 98 ? -17.502 -2.525 20.410 1.00 89.56 98 ALA A C 1
ATOM 767 O O . ALA A 1 98 ? -16.418 -3.063 20.196 1.00 89.56 98 ALA A O 1
ATOM 768 N N . GLU A 1 99 ? -18.441 -2.415 19.467 1.00 90.75 99 GLU A N 1
ATOM 769 C CA . GLU A 1 99 ? -18.279 -2.951 18.107 1.00 90.75 99 GLU A CA 1
ATOM 770 C C . GLU A 1 99 ? -17.148 -2.243 17.350 1.00 90.75 99 GLU A C 1
ATOM 772 O O . GLU A 1 99 ? -16.477 -2.842 16.516 1.00 90.75 99 GLU A O 1
ATOM 777 N N . LEU A 1 100 ? -16.896 -0.964 17.648 1.00 91.56 100 LEU A N 1
ATOM 778 C CA . LEU A 1 100 ? -15.779 -0.220 17.070 1.00 91.56 100 LEU A CA 1
ATOM 779 C C . LEU A 1 100 ? -14.418 -0.755 17.543 1.00 91.56 100 LEU A C 1
ATOM 781 O O . LEU A 1 100 ? -13.468 -0.775 16.762 1.00 91.56 100 LEU A O 1
ATOM 785 N N . ILE A 1 101 ? -14.317 -1.200 18.799 1.00 91.44 101 ILE A N 1
ATOM 786 C CA . ILE A 1 101 ? -13.110 -1.860 19.313 1.00 91.44 101 ILE A CA 1
ATOM 787 C C . ILE A 1 101 ? -12.906 -3.198 18.597 1.00 91.44 101 ILE A C 1
ATOM 789 O O . ILE A 1 101 ? -11.809 -3.445 18.101 1.00 91.44 101 ILE A O 1
ATOM 793 N N . GLU A 1 102 ? -13.948 -4.024 18.493 1.00 91.31 102 GLU A N 1
ATOM 794 C CA . GLU A 1 102 ? -13.900 -5.307 17.775 1.00 91.31 102 GLU A CA 1
ATOM 795 C C . GLU A 1 102 ? -13.491 -5.116 16.308 1.00 91.31 102 GLU A C 1
ATOM 797 O O . GLU A 1 102 ? -12.545 -5.743 15.838 1.00 91.31 102 GLU A O 1
ATOM 802 N N . TYR A 1 103 ? -14.091 -4.137 15.628 1.00 91.81 103 TYR A N 1
ATOM 803 C CA . TYR A 1 103 ? -13.736 -3.765 14.261 1.00 91.81 103 TYR A CA 1
ATOM 804 C C . TYR A 1 103 ? -12.241 -3.456 14.097 1.00 91.81 103 TYR A C 1
ATOM 806 O O . TYR A 1 103 ? -11.619 -3.915 13.138 1.00 91.81 103 TYR A O 1
ATOM 814 N N . PHE A 1 104 ? -11.633 -2.704 15.021 1.00 90.94 104 PHE A N 1
ATOM 815 C CA . PHE A 1 104 ? -10.196 -2.419 14.956 1.00 90.94 104 PHE A CA 1
ATOM 816 C C . PHE A 1 104 ? -9.322 -3.636 15.258 1.00 90.94 104 PHE A C 1
ATOM 818 O O . PHE A 1 104 ? -8.232 -3.729 14.696 1.00 90.94 104 PHE A O 1
ATOM 825 N N . LEU A 1 105 ? -9.774 -4.549 16.120 1.00 90.75 105 LEU A N 1
ATOM 826 C CA . LEU A 1 105 ? -9.049 -5.784 16.430 1.00 90.75 105 LEU A CA 1
ATOM 827 C C . LEU A 1 105 ? -9.068 -6.774 15.257 1.00 90.75 105 LEU A C 1
ATOM 829 O O . LEU A 1 105 ? -8.061 -7.437 15.015 1.00 90.75 105 LEU A O 1
ATOM 833 N N . ASP A 1 106 ? -10.163 -6.812 14.499 1.00 90.44 106 ASP A N 1
ATOM 834 C CA . ASP A 1 106 ? -10.301 -7.638 13.293 1.00 90.44 106 ASP A CA 1
ATOM 835 C C . ASP A 1 106 ? -9.671 -6.996 12.043 1.00 90.44 106 ASP A C 1
ATOM 837 O O . ASP A 1 106 ? -9.547 -7.633 10.992 1.00 90.44 106 ASP A O 1
ATOM 841 N N . THR A 1 107 ? -9.258 -5.727 12.126 1.00 89.56 107 THR A N 1
ATOM 842 C CA . THR A 1 107 ? -8.625 -5.018 11.009 1.00 89.56 107 THR A CA 1
ATOM 843 C C . THR A 1 107 ? -7.147 -5.395 10.882 1.00 89.56 107 THR A C 1
ATOM 845 O O . THR A 1 107 ? -6.383 -5.377 11.845 1.00 89.56 107 THR A O 1
ATOM 848 N N . GLU A 1 108 ? -6.702 -5.674 9.655 1.00 86.19 108 GLU A N 1
ATOM 849 C CA . GLU A 1 108 ? -5.297 -5.967 9.363 1.00 86.19 108 GLU A CA 1
ATOM 850 C C . GLU A 1 108 ? -4.362 -4.805 9.740 1.00 86.19 108 GLU A C 1
ATOM 852 O O . GLU A 1 108 ? -4.677 -3.631 9.537 1.00 86.19 108 GLU A O 1
ATOM 857 N N . ALA A 1 109 ? -3.144 -5.125 10.188 1.00 87.06 109 ALA A N 1
ATOM 858 C CA . ALA A 1 109 ? -2.162 -4.126 10.622 1.00 87.06 109 ALA A CA 1
ATOM 859 C C . ALA A 1 109 ? -1.805 -3.084 9.542 1.00 87.06 109 ALA A C 1
ATOM 861 O O . ALA A 1 109 ? -1.493 -1.945 9.869 1.00 87.06 109 ALA A O 1
ATOM 862 N N . GLN A 1 110 ? -1.863 -3.445 8.256 1.00 84.25 110 GLN A N 1
ATOM 863 C CA . GLN A 1 110 ? -1.593 -2.510 7.153 1.00 84.25 110 GLN A CA 1
ATOM 864 C C . GLN A 1 110 ? -2.745 -1.520 6.915 1.00 84.25 110 GLN A C 1
ATOM 866 O O . GLN A 1 110 ? -2.556 -0.478 6.288 1.00 84.25 110 GLN A O 1
ATOM 871 N N . GLU A 1 111 ? -3.949 -1.847 7.382 1.00 86.31 111 GLU A N 1
ATOM 872 C CA . GLU A 1 111 ? -5.164 -1.068 7.143 1.00 86.31 111 GLU A CA 1
ATOM 873 C C . GLU A 1 111 ? -5.644 -0.329 8.386 1.00 86.31 111 GLU A C 1
ATOM 875 O O . GLU A 1 111 ? -6.331 0.687 8.260 1.00 86.31 111 GLU A O 1
ATOM 880 N N . ILE A 1 112 ? -5.230 -0.779 9.572 1.00 88.56 112 ILE A N 1
ATOM 881 C CA . ILE A 1 112 ? -5.624 -0.176 10.841 1.00 88.56 112 ILE A CA 1
ATOM 882 C C . ILE A 1 112 ? -5.260 1.312 10.898 1.00 88.56 112 ILE A C 1
ATOM 884 O O . ILE A 1 112 ? -6.065 2.119 11.344 1.00 88.56 112 ILE A O 1
ATOM 888 N N . GLU A 1 113 ? -4.109 1.721 10.353 1.00 90.50 113 GLU A N 1
ATOM 889 C CA . GLU A 1 113 ? -3.702 3.133 10.297 1.00 90.50 113 GLU A CA 1
ATOM 890 C C . GLU A 1 113 ? -4.686 3.989 9.489 1.00 90.50 113 GLU A C 1
ATOM 892 O O . GLU A 1 113 ? -5.021 5.120 9.865 1.00 90.50 113 GLU A O 1
ATOM 897 N N . PHE A 1 114 ? -5.167 3.439 8.373 1.00 90.31 114 PHE A N 1
ATOM 898 C CA . PHE A 1 114 ? -6.140 4.104 7.519 1.00 90.31 114 PHE A CA 1
ATOM 899 C C . PHE A 1 114 ? -7.499 4.191 8.211 1.00 90.31 114 PHE A C 1
ATOM 901 O O . PHE A 1 114 ? -8.097 5.266 8.239 1.00 90.31 114 PHE A O 1
ATOM 908 N N . GLU A 1 115 ? -7.971 3.091 8.796 1.00 89.56 115 GLU A N 1
ATOM 909 C CA . GLU A 1 115 ? -9.257 3.051 9.494 1.00 89.56 115 GLU A CA 1
ATOM 910 C C . GLU A 1 115 ? -9.254 3.960 10.733 1.00 89.56 115 GLU A C 1
ATOM 912 O O . GLU A 1 115 ? -10.193 4.730 10.923 1.00 89.56 115 GLU A O 1
ATOM 917 N N . ILE A 1 116 ? -8.166 3.990 11.510 1.00 90.31 116 ILE A N 1
ATOM 918 C CA . ILE A 1 116 ? -7.978 4.931 12.628 1.00 90.31 116 ILE A CA 1
ATOM 919 C C . ILE A 1 116 ? -8.045 6.378 12.128 1.00 90.31 116 ILE A C 1
ATOM 921 O O . ILE A 1 116 ? -8.710 7.220 12.733 1.00 90.31 116 ILE A O 1
ATOM 925 N N . SER A 1 117 ? -7.387 6.683 11.007 1.00 90.81 117 SER A N 1
ATOM 926 C CA . SER A 1 117 ? -7.405 8.031 10.426 1.00 90.81 117 SER A CA 1
ATOM 927 C C . SER A 1 117 ? -8.801 8.429 9.937 1.00 90.81 117 SER A C 1
ATOM 929 O O . SER A 1 117 ? -9.235 9.560 10.165 1.00 90.81 117 SER A O 1
ATOM 931 N N . ARG A 1 118 ? -9.522 7.498 9.299 1.00 89.75 118 ARG A N 1
ATOM 932 C CA . ARG A 1 118 ? -10.894 7.674 8.798 1.00 89.75 118 ARG A CA 1
ATOM 933 C C . ARG A 1 118 ? -11.895 7.877 9.934 1.00 89.75 118 ARG A C 1
ATOM 935 O O . ARG A 1 118 ? -12.781 8.721 9.828 1.00 89.75 118 ARG A O 1
ATOM 942 N N . LEU A 1 119 ? -11.747 7.114 11.012 1.00 90.88 119 LEU A N 1
ATOM 943 C CA . LEU A 1 119 ? -12.669 7.076 12.148 1.00 90.88 119 LEU A CA 1
ATOM 944 C C . LEU A 1 119 ? -12.225 7.972 13.304 1.00 90.88 119 LEU A C 1
ATOM 946 O O . LEU A 1 119 ? -12.854 7.969 14.358 1.00 90.88 119 LEU A O 1
ATOM 950 N N . ARG A 1 120 ? -11.199 8.804 13.097 1.00 90.62 120 ARG A N 1
ATOM 951 C CA . ARG A 1 120 ? -10.672 9.747 14.088 1.00 90.62 120 ARG A CA 1
ATOM 952 C C . ARG A 1 120 ? -11.742 10.578 14.815 1.00 90.62 120 ARG A C 1
ATOM 954 O O . ARG A 1 120 ? -11.605 10.725 16.024 1.00 90.62 120 ARG A O 1
ATOM 961 N N . PRO A 1 121 ? -12.816 11.074 14.163 1.00 89.44 121 PRO A N 1
ATOM 962 C CA . PRO A 1 121 ? -13.881 11.804 14.860 1.00 89.44 121 PRO A CA 1
ATOM 963 C C . PRO A 1 121 ? -14.708 10.956 15.840 1.00 89.44 121 PRO A C 1
ATOM 965 O O . PRO A 1 121 ? -15.408 11.512 16.678 1.00 89.44 121 PRO A O 1
ATOM 968 N N . ARG A 1 122 ? -14.680 9.625 15.706 1.00 87.81 122 ARG A N 1
ATOM 969 C CA . ARG A 1 122 ? -15.375 8.673 16.587 1.00 87.81 122 ARG A CA 1
ATOM 970 C C . ARG A 1 122 ? -14.477 8.144 17.712 1.00 87.81 122 ARG A C 1
ATOM 972 O O . ARG A 1 122 ? -14.975 7.489 18.622 1.00 87.81 122 ARG A O 1
ATOM 979 N N . LEU A 1 123 ? -13.176 8.449 17.687 1.00 89.62 123 LEU A N 1
ATOM 980 C CA . LEU A 1 123 ? -12.223 8.110 18.750 1.00 89.62 123 LEU A CA 1
ATOM 981 C C . LEU A 1 123 ? -12.358 9.091 19.929 1.00 89.62 123 LEU A C 1
ATOM 983 O O . LEU A 1 123 ? -11.463 9.892 20.194 1.00 89.62 123 LEU A O 1
ATOM 987 N N . ASN A 1 124 ? -13.505 9.039 20.605 1.00 92.69 124 ASN A N 1
ATOM 988 C CA . ASN A 1 124 ? -13.854 9.917 21.723 1.00 92.69 124 ASN A CA 1
ATOM 989 C C . ASN A 1 124 ? -13.479 9.301 23.078 1.00 92.69 124 ASN A C 1
ATOM 991 O O . ASN A 1 124 ? -13.210 8.103 23.183 1.00 92.69 124 ASN A O 1
ATOM 995 N N . ASP A 1 125 ? -13.531 10.108 24.138 1.00 93.38 125 ASP A N 1
ATOM 996 C CA . ASP A 1 125 ? -13.234 9.667 25.508 1.00 93.38 125 ASP A CA 1
ATOM 997 C C . ASP A 1 125 ? -14.110 8.490 25.966 1.00 93.38 125 ASP A C 1
ATOM 999 O O . ASP A 1 125 ? -13.637 7.625 26.701 1.00 93.38 125 ASP A O 1
ATOM 1003 N N . GLU A 1 126 ? -15.354 8.407 25.483 1.00 92.00 126 GLU A N 1
ATOM 1004 C CA . GLU A 1 126 ? -16.274 7.291 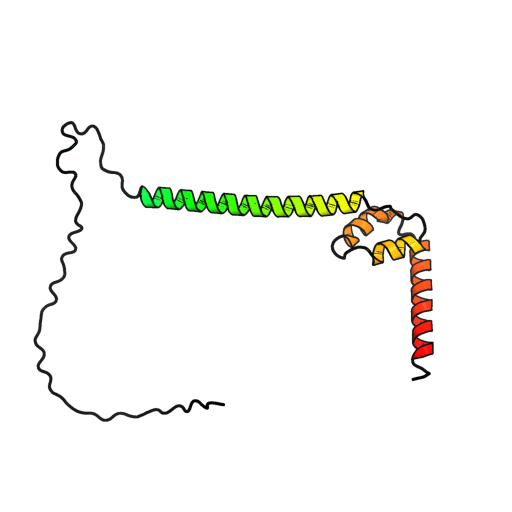25.747 1.00 92.00 126 GLU A CA 1
ATOM 1005 C C . GLU A 1 126 ? -15.715 5.948 25.256 1.00 92.00 126 GLU A C 1
ATOM 1007 O O . GLU A 1 126 ? -15.749 4.957 25.986 1.00 92.00 126 GLU A O 1
ATOM 1012 N N . LEU A 1 127 ? -15.115 5.923 24.060 1.00 93.38 127 LEU A N 1
ATOM 1013 C CA . LEU A 1 127 ? -14.449 4.737 23.518 1.00 93.38 127 LEU A CA 1
ATOM 1014 C C . LEU A 1 127 ? -13.281 4.342 24.423 1.00 93.38 127 LEU A C 1
ATOM 1016 O O . LEU A 1 127 ? -13.174 3.194 24.849 1.00 93.38 127 LEU A O 1
ATOM 1020 N N . PHE A 1 128 ? -12.404 5.289 24.757 1.00 93.88 128 PHE A N 1
ATOM 1021 C CA . PHE A 1 128 ? -11.235 4.987 25.582 1.00 93.88 128 PHE A CA 1
ATOM 1022 C C . PHE A 1 128 ? -11.610 4.560 27.006 1.00 93.88 128 PHE A C 1
ATOM 1024 O O . PHE A 1 128 ? -10.899 3.747 27.601 1.00 93.88 128 PHE A O 1
ATOM 1031 N N . ALA A 1 129 ? -12.717 5.066 27.552 1.00 94.19 129 ALA A N 1
ATOM 1032 C CA . ALA A 1 129 ? -13.269 4.603 28.819 1.00 94.19 129 ALA A CA 1
ATOM 1033 C C . ALA A 1 129 ? -13.738 3.143 28.723 1.00 94.19 129 ALA A C 1
ATOM 1035 O O . ALA A 1 129 ? -13.344 2.332 29.565 1.00 94.19 129 ALA A O 1
ATOM 1036 N N . GLN A 1 130 ? -14.483 2.792 27.667 1.00 93.00 130 GLN A N 1
ATOM 1037 C CA . GLN A 1 130 ? -14.895 1.415 27.374 1.00 93.00 130 GLN A CA 1
ATOM 1038 C C . GLN A 1 130 ? -13.675 0.488 27.238 1.00 93.00 130 GLN A C 1
ATOM 1040 O O . GLN A 1 130 ? -13.602 -0.556 27.878 1.00 93.00 130 GLN A O 1
ATOM 1045 N N . LEU A 1 131 ? -12.659 0.908 26.481 1.00 93.31 131 LEU A N 1
ATOM 1046 C CA . LEU A 1 131 ? -11.442 0.128 26.246 1.00 93.31 131 LEU A CA 1
ATOM 1047 C C . LEU A 1 131 ? -10.675 -0.133 27.551 1.00 93.31 131 LEU A C 1
ATOM 1049 O O . LEU A 1 131 ? -10.227 -1.250 27.805 1.00 93.31 131 LEU A O 1
ATOM 1053 N N . ARG A 1 132 ? -10.554 0.875 28.425 1.00 93.69 132 ARG A N 1
ATOM 1054 C CA . ARG A 1 132 ? -9.939 0.709 29.754 1.00 93.69 132 ARG A CA 1
ATOM 1055 C C . ARG A 1 132 ? -10.739 -0.232 30.651 1.00 93.69 132 ARG A C 1
ATOM 1057 O O . ARG A 1 132 ? -10.127 -0.974 31.419 1.00 93.69 132 ARG A O 1
ATOM 1064 N N . PHE A 1 133 ? -12.067 -0.192 30.568 1.00 93.75 133 PHE A N 1
ATOM 1065 C CA . PHE A 1 133 ? -12.946 -1.079 31.323 1.00 93.75 133 PHE A CA 1
ATOM 1066 C C . PHE A 1 133 ? -12.755 -2.545 30.905 1.00 93.75 133 PHE A C 1
ATOM 1068 O O . PHE A 1 133 ? -12.424 -3.369 31.758 1.00 93.75 133 PHE A O 1
ATOM 1075 N N . GLU A 1 134 ? -12.845 -2.843 29.605 1.00 91.19 134 GLU A N 1
ATOM 1076 C CA . GLU A 1 134 ? -12.629 -4.189 29.043 1.00 91.19 134 GLU A CA 1
ATOM 1077 C C . GLU A 1 134 ? -11.238 -4.737 29.404 1.00 91.19 134 GLU A C 1
ATOM 1079 O O . GLU A 1 134 ? -11.078 -5.861 29.883 1.00 91.19 134 GLU A O 1
ATOM 1084 N N . LEU A 1 135 ? -10.204 -3.902 29.264 1.00 92.06 135 LEU A N 1
ATOM 1085 C CA . LEU A 1 135 ? -8.827 -4.272 29.592 1.00 92.06 135 LEU A CA 1
ATOM 1086 C C . LEU A 1 135 ? -8.653 -4.528 31.098 1.00 92.06 135 LEU A C 1
ATOM 1088 O O . LEU A 1 135 ? -7.930 -5.443 31.500 1.00 92.06 135 LEU A O 1
ATOM 1092 N N . GLY A 1 136 ? -9.339 -3.753 31.941 1.00 92.62 136 GLY A N 1
ATOM 1093 C CA . GLY A 1 136 ? -9.423 -3.998 33.377 1.00 92.62 136 GLY A CA 1
ATOM 1094 C C . GLY A 1 136 ? -10.046 -5.359 33.682 1.00 92.62 136 GLY A C 1
ATOM 1095 O O . GLY A 1 136 ? -9.452 -6.151 34.414 1.00 92.62 136 GLY A O 1
ATOM 1096 N N . GLN A 1 137 ? -11.194 -5.665 33.080 1.00 90.38 137 GLN A N 1
ATOM 1097 C CA . GLN A 1 137 ? -11.887 -6.939 33.265 1.00 90.38 137 GLN A CA 1
ATOM 1098 C C . GLN A 1 137 ? -11.015 -8.131 32.851 1.00 90.38 137 GLN A C 1
ATOM 1100 O O . GLN A 1 137 ? -10.889 -9.089 33.617 1.00 90.38 137 GLN A O 1
ATOM 1105 N N . LEU A 1 138 ? -10.329 -8.040 31.707 1.00 88.94 138 LEU A N 1
ATOM 1106 C CA . LEU A 1 138 ? -9.378 -9.059 31.260 1.00 88.94 138 LEU A CA 1
ATOM 1107 C C . LEU A 1 138 ? -8.231 -9.240 32.263 1.00 88.94 138 LEU A C 1
ATOM 1109 O O . LEU A 1 138 ? -7.972 -10.363 32.696 1.00 88.94 138 LEU A O 1
ATOM 1113 N N . ARG A 1 139 ? -7.597 -8.153 32.722 1.00 89.62 139 ARG A N 1
ATOM 1114 C CA . ARG A 1 139 ? -6.496 -8.214 33.703 1.00 89.62 139 ARG A CA 1
ATOM 1115 C C . ARG A 1 139 ? -6.897 -8.875 35.020 1.00 89.62 139 ARG A C 1
ATOM 1117 O O . ARG A 1 139 ? -6.126 -9.665 35.559 1.00 89.62 139 ARG A O 1
ATOM 1124 N N . PHE A 1 140 ? -8.082 -8.559 35.540 1.00 87.50 140 PHE A N 1
ATOM 1125 C CA . PHE A 1 140 ? -8.573 -9.148 36.789 1.00 87.50 140 PHE A CA 1
ATOM 1126 C C . PHE A 1 140 ? -9.107 -10.575 36.616 1.00 87.50 140 PHE A C 1
ATOM 1128 O O . PHE A 1 140 ? -9.150 -11.333 37.582 1.00 87.50 140 PHE A O 1
ATOM 1135 N N . SER A 1 141 ? -9.504 -10.966 35.403 1.00 82.62 141 SER A N 1
ATOM 1136 C CA . SER A 1 141 ? -9.911 -12.345 35.118 1.00 82.62 141 SER A CA 1
ATOM 1137 C C . SER A 1 141 ? -8.715 -13.305 35.099 1.00 82.62 141 SER A C 1
ATOM 1139 O O . SER A 1 141 ? -8.784 -14.372 35.706 1.00 82.62 141 SER A O 1
ATOM 1141 N N . VAL A 1 142 ? -7.593 -12.889 34.499 1.00 74.31 142 VAL A N 1
ATOM 1142 C CA . VAL A 1 142 ? -6.351 -13.676 34.407 1.00 74.31 142 VAL A CA 1
ATOM 1143 C C . VAL A 1 142 ? -5.726 -13.909 35.787 1.00 74.31 142 VAL A C 1
ATOM 1145 O O . VAL A 1 142 ? -5.333 -15.028 36.117 1.00 74.31 142 VAL A O 1
ATOM 1148 N N . SER A 1 143 ? -5.712 -12.894 36.654 1.00 70.62 143 SER A N 1
ATOM 1149 C CA . SER A 1 143 ? -5.170 -13.040 38.012 1.00 70.62 143 SER A CA 1
ATOM 1150 C C . SER A 1 143 ? -5.996 -13.970 38.908 1.00 70.62 143 SER A C 1
ATOM 1152 O O . SER A 1 143 ? -5.467 -14.525 39.868 1.00 70.62 143 SER A O 1
ATOM 1154 N N . LYS A 1 144 ? -7.276 -14.205 38.590 1.00 61.62 144 LYS A N 1
ATOM 1155 C CA . LYS A 1 144 ? -8.112 -15.181 39.307 1.00 61.62 144 LYS A CA 1
ATOM 1156 C C . LYS A 1 144 ? -7.757 -16.629 38.951 1.00 61.62 144 LYS A C 1
ATOM 1158 O O . LYS A 1 144 ? -7.956 -17.512 39.780 1.00 61.62 144 LYS A O 1
ATOM 1163 N N . THR A 1 145 ? -7.234 -16.873 37.748 1.00 58.56 145 THR A N 1
ATOM 1164 C CA . THR A 1 145 ? -6.860 -18.217 37.281 1.00 58.56 145 THR A CA 1
ATOM 1165 C C . THR A 1 145 ? -5.437 -18.623 37.661 1.00 58.56 145 THR A C 1
ATOM 1167 O O . THR A 1 145 ? -5.212 -19.799 37.917 1.00 58.56 145 THR A O 1
ATOM 1170 N N . GLU A 1 146 ? -4.499 -17.677 37.781 1.00 57.97 146 GLU A N 1
ATOM 1171 C CA . GLU A 1 146 ? -3.103 -17.975 38.164 1.00 57.97 146 GLU A CA 1
ATOM 1172 C C . GLU A 1 146 ? -2.942 -18.379 39.640 1.00 57.97 146 GLU A C 1
ATOM 1174 O O . GLU A 1 146 ? -1.996 -19.067 40.000 1.00 57.97 146 GLU A O 1
ATOM 1179 N N . VAL A 1 147 ? -3.876 -17.992 40.514 1.00 54.56 147 VAL A N 1
ATOM 1180 C CA . VAL A 1 147 ? -3.820 -18.308 41.956 1.00 54.56 147 VAL A CA 1
ATOM 1181 C C . VAL A 1 147 ? -4.359 -19.721 42.263 1.00 54.56 147 VAL A C 1
ATOM 1183 O O . VAL A 1 147 ? -4.374 -20.139 43.418 1.00 54.56 147 VAL A O 1
ATOM 1186 N N . HIS A 1 148 ? -4.845 -20.472 41.268 1.00 49.75 148 HIS A N 1
ATOM 1187 C CA . HIS A 1 148 ? -5.392 -21.834 41.439 1.00 49.75 148 HIS A CA 1
ATOM 1188 C C . HIS A 1 148 ? -4.622 -22.920 40.662 1.00 49.75 148 HIS A C 1
ATOM 1190 O O . HIS A 1 148 ? -5.112 -24.044 40.540 1.00 49.75 148 HIS A O 1
ATOM 1196 N N . SER A 1 149 ? -3.422 -22.607 40.172 1.00 41.84 149 SER A N 1
ATOM 1197 C CA . SER A 1 149 ? -2.483 -23.542 39.531 1.00 41.84 149 SER A CA 1
ATOM 1198 C C . SER A 1 149 ? -1.168 -23.591 40.290 1.00 41.84 149 SER A C 1
ATOM 1200 O O . SER A 1 149 ? -0.636 -24.707 40.465 1.00 41.84 149 SER A O 1
#

Secondary structure (DSSP, 8-state):
--------------------------------------SS-SS--S-SPPP-HHHHHHHHHHHHHHHHHHHHHHHHHHHHHHHHHHHHHHPPPP-SHHHHHHHHHHS-HHHHHHHHHHTGGG--HHHHHHHHHHHHHHHHHHHHHHTT-

pLDDT: mean 77.22, std 17.23, range [39.0, 94.19]

Foldseek 3Di:
DDDDDDDDDDDDDDDDDDDDDDDDPPPPPPPPPPPDPPDPCPPCPDDDDDPCPVVVVVVVVVVVVVVVVVVVVVVVVVVVVVVVVVVVVPDDQDDDLVVNVVVLVPDDPVCSVVVCVVCVVVPDPVSVVVVVVVVVVVVVVVVVVVVVD

Organism: Rhizophora mucronata (NCBI:txid61149)